Protein AF-A0A971A4J7-F1 (afdb_monomer_lite)

Structure (mmCIF, N/CA/C/O backbone):
data_AF-A0A971A4J7-F1
#
_entry.id   AF-A0A971A4J7-F1
#
loop_
_atom_site.group_PDB
_atom_site.id
_atom_site.type_symbol
_atom_site.label_atom_id
_atom_site.label_alt_id
_atom_site.label_comp_id
_atom_site.label_asym_id
_atom_site.label_entity_id
_atom_site.label_seq_id
_atom_site.pdbx_PDB_ins_code
_atom_site.Cartn_x
_atom_site.Cartn_y
_atom_site.Cartn_z
_atom_site.occupancy
_atom_site.B_iso_or_equiv
_atom_site.auth_seq_id
_atom_site.auth_comp_id
_atom_site.auth_asym_id
_atom_site.auth_atom_id
_atom_site.pdbx_PDB_model_num
ATOM 1 N N . MET A 1 1 ? 40.763 -2.034 2.999 1.00 44.38 1 MET A N 1
ATOM 2 C CA . MET A 1 1 ? 39.619 -1.425 2.289 1.00 44.38 1 MET A CA 1
ATOM 3 C C . MET A 1 1 ? 39.102 -2.461 1.303 1.00 44.38 1 MET A C 1
ATOM 5 O O . MET A 1 1 ? 39.828 -2.788 0.377 1.00 44.38 1 MET A O 1
ATOM 9 N N . LYS A 1 2 ? 37.954 -3.100 1.571 1.00 48.53 2 LYS A N 1
ATOM 10 C CA . LYS A 1 2 ? 37.383 -4.093 0.647 1.00 48.53 2 LYS A CA 1
ATOM 11 C C . LYS A 1 2 ? 36.637 -3.332 -0.448 1.00 48.53 2 LYS A C 1
ATOM 13 O O . LYS A 1 2 ? 35.704 -2.597 -0.141 1.00 48.53 2 LYS A O 1
ATOM 18 N N . THR A 1 3 ? 37.076 -3.459 -1.692 1.00 52.94 3 THR A N 1
ATOM 19 C CA . THR A 1 3 ? 36.350 -2.955 -2.859 1.00 52.94 3 THR A CA 1
ATOM 20 C C . THR A 1 3 ? 35.147 -3.863 -3.077 1.00 52.94 3 THR A C 1
ATOM 22 O O . THR A 1 3 ? 35.302 -5.008 -3.495 1.00 52.94 3 THR A O 1
ATOM 25 N N . HIS A 1 4 ? 33.954 -3.395 -2.721 1.00 63.38 4 HIS A N 1
ATOM 26 C CA . HIS A 1 4 ? 32.728 -4.059 -3.144 1.00 63.38 4 HIS A CA 1
ATOM 27 C C . HIS A 1 4 ? 32.585 -3.825 -4.646 1.00 63.38 4 HIS A C 1
ATOM 29 O O . HIS A 1 4 ? 32.470 -2.675 -5.070 1.00 63.38 4 HIS A O 1
ATOM 35 N N . GLU A 1 5 ? 32.628 -4.891 -5.448 1.00 65.25 5 GLU A N 1
ATOM 36 C CA . GLU A 1 5 ? 32.172 -4.802 -6.832 1.00 65.25 5 GLU A CA 1
ATOM 37 C C . GLU A 1 5 ? 30.749 -4.245 -6.828 1.00 65.25 5 GLU A C 1
ATOM 39 O O . GLU A 1 5 ? 29.865 -4.737 -6.120 1.00 65.25 5 GLU A O 1
ATOM 44 N N . SER A 1 6 ? 30.549 -3.158 -7.567 1.00 67.00 6 SER A N 1
ATOM 45 C CA . SER A 1 6 ? 29.284 -2.442 -7.636 1.00 67.00 6 SER A CA 1
ATOM 46 C C . SER A 1 6 ? 28.300 -3.207 -8.522 1.00 67.00 6 SER A C 1
ATOM 48 O O . SER A 1 6 ? 27.976 -2.770 -9.627 1.00 67.00 6 SER A O 1
ATOM 50 N N . ASN A 1 7 ? 27.818 -4.351 -8.029 1.00 84.12 7 ASN A N 1
ATOM 51 C CA . ASN A 1 7 ? 26.715 -5.117 -8.608 1.00 84.12 7 ASN A CA 1
ATOM 52 C C . ASN A 1 7 ? 25.401 -4.372 -8.379 1.00 84.12 7 ASN A C 1
ATOM 54 O O . ASN A 1 7 ? 24.591 -4.713 -7.518 1.00 84.12 7 ASN A O 1
ATOM 58 N N . THR A 1 8 ? 25.223 -3.288 -9.126 1.00 91.06 8 THR A N 1
ATOM 59 C CA . THR A 1 8 ? 23.986 -2.512 -9.101 1.00 91.06 8 THR A CA 1
ATOM 60 C C . THR A 1 8 ? 22.925 -3.190 -9.974 1.00 91.06 8 THR A C 1
ATOM 62 O O . THR A 1 8 ? 23.270 -3.809 -10.988 1.00 91.06 8 THR A O 1
ATOM 65 N N . PRO A 1 9 ? 21.627 -3.041 -9.652 1.00 94.38 9 PRO A N 1
ATOM 66 C CA . PRO A 1 9 ? 20.548 -3.531 -10.509 1.00 94.38 9 PRO A CA 1
ATOM 67 C C . PRO A 1 9 ? 20.663 -3.018 -11.951 1.00 94.38 9 PRO A C 1
ATOM 69 O O . PRO A 1 9 ? 20.483 -3.787 -12.891 1.00 94.38 9 PRO A O 1
ATOM 72 N N . ALA A 1 10 ? 21.061 -1.751 -12.122 1.00 94.56 10 ALA A N 1
ATOM 73 C CA . ALA A 1 10 ? 21.267 -1.134 -13.430 1.00 94.56 10 ALA A CA 1
ATOM 74 C C . ALA A 1 10 ? 22.386 -1.813 -14.240 1.00 94.56 10 ALA A C 1
ATOM 76 O O . ALA A 1 10 ? 22.192 -2.092 -15.421 1.00 94.56 10 ALA A O 1
ATOM 77 N N . ALA A 1 11 ? 23.523 -2.145 -13.610 1.00 94.50 11 ALA A N 1
ATOM 78 C CA . ALA A 1 11 ? 24.608 -2.889 -14.262 1.00 94.50 11 ALA A CA 1
ATOM 79 C C . ALA A 1 11 ? 24.180 -4.306 -14.694 1.00 94.50 11 ALA A C 1
ATOM 81 O O . ALA A 1 11 ? 24.742 -4.861 -15.632 1.00 94.50 11 ALA A O 1
ATOM 82 N N . SER A 1 12 ? 23.157 -4.864 -14.040 1.00 94.31 12 SER A N 1
ATOM 83 C CA . SER A 1 12 ? 22.552 -6.161 -14.370 1.00 94.31 12 SER A CA 1
ATOM 84 C C . SER A 1 12 ? 21.332 -6.053 -15.305 1.00 94.31 12 SER A C 1
ATOM 86 O O . SER A 1 12 ? 20.642 -7.044 -15.523 1.00 94.31 12 SER A O 1
ATOM 88 N N . GLY A 1 13 ? 21.032 -4.866 -15.853 1.00 96.00 13 GLY A N 1
ATOM 89 C CA . GLY A 1 13 ? 19.923 -4.642 -16.794 1.00 96.00 13 GLY A CA 1
ATOM 90 C C . GLY A 1 13 ? 18.533 -4.482 -16.159 1.00 96.00 13 GLY A C 1
ATOM 91 O O . GLY A 1 13 ? 17.543 -4.343 -16.880 1.00 96.00 13 GLY A O 1
ATOM 92 N N . PHE A 1 14 ? 18.434 -4.463 -14.829 1.00 96.50 14 PHE A N 1
ATOM 93 C CA . PHE A 1 14 ? 17.175 -4.230 -14.121 1.00 96.50 14 PHE A CA 1
ATOM 94 C C . PHE A 1 14 ? 16.870 -2.736 -13.983 1.00 96.50 14 PHE A C 1
ATOM 96 O O . PHE A 1 14 ? 17.761 -1.889 -13.908 1.00 96.50 14 PHE A O 1
ATOM 103 N N . ARG A 1 15 ? 15.576 -2.423 -13.890 1.00 96.81 15 ARG A N 1
ATOM 104 C CA . ARG A 1 15 ? 15.054 -1.087 -13.586 1.00 96.81 15 ARG A CA 1
ATOM 105 C C . ARG A 1 15 ? 13.846 -1.205 -12.663 1.00 96.81 15 ARG A C 1
ATOM 107 O O . ARG A 1 15 ? 13.144 -2.213 -12.708 1.00 96.81 15 ARG A O 1
ATOM 114 N N . MET A 1 16 ? 13.595 -0.169 -11.871 1.00 96.94 16 MET A N 1
ATOM 115 C CA . MET A 1 16 ? 12.308 -0.012 -11.199 1.00 96.94 16 MET A CA 1
ATOM 116 C C . MET A 1 16 ? 11.301 0.486 -12.247 1.00 96.94 16 MET A C 1
ATOM 118 O O . MET A 1 16 ? 11.559 1.535 -12.846 1.00 96.94 16 MET A O 1
ATOM 122 N N . PRO A 1 17 ? 10.231 -0.270 -12.548 1.00 97.69 17 PRO A N 1
ATOM 123 C CA . PRO A 1 17 ? 9.199 0.193 -13.467 1.00 97.69 17 PRO A CA 1
ATOM 124 C C . PRO A 1 17 ? 8.455 1.386 -12.865 1.00 97.69 17 PRO A C 1
ATOM 126 O O . PRO A 1 17 ? 8.528 1.638 -11.658 1.00 97.69 17 PRO A O 1
ATOM 129 N N . ALA A 1 18 ? 7.750 2.126 -13.712 1.00 97.94 18 ALA A N 1
ATOM 130 C CA . ALA A 1 18 ? 6.904 3.197 -13.219 1.00 97.94 18 ALA A CA 1
ATOM 131 C C . ALA A 1 18 ? 5.675 2.618 -12.508 1.00 97.94 18 ALA A C 1
ATOM 133 O O . ALA A 1 18 ? 5.195 1.546 -12.862 1.00 97.94 18 ALA A O 1
ATOM 134 N N . GLU A 1 19 ? 5.123 3.350 -11.543 1.00 97.62 19 GLU A N 1
ATOM 135 C CA . GLU A 1 19 ? 3.947 2.905 -10.776 1.00 97.62 19 GLU A CA 1
ATOM 136 C C . GLU A 1 19 ? 2.676 2.747 -11.637 1.00 97.62 19 GLU A C 1
ATOM 138 O O . GLU A 1 19 ? 1.716 2.103 -11.232 1.00 97.62 19 G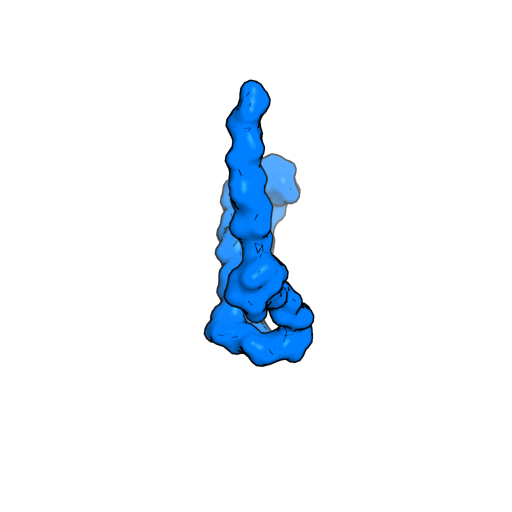LU A O 1
ATOM 143 N N . TRP A 1 20 ? 2.646 3.331 -12.836 1.00 97.12 20 TRP A N 1
ATOM 144 C CA . TRP A 1 20 ? 1.536 3.176 -13.782 1.00 97.12 20 TRP A CA 1
ATOM 145 C C . TRP A 1 20 ? 1.723 2.015 -14.768 1.00 97.12 20 TRP A C 1
ATOM 147 O O . TRP A 1 20 ? 0.822 1.754 -15.569 1.00 97.12 20 TRP A O 1
ATOM 157 N N . ASP A 1 21 ? 2.875 1.337 -14.754 1.00 98.06 21 ASP A N 1
ATOM 158 C CA . ASP A 1 21 ? 3.061 0.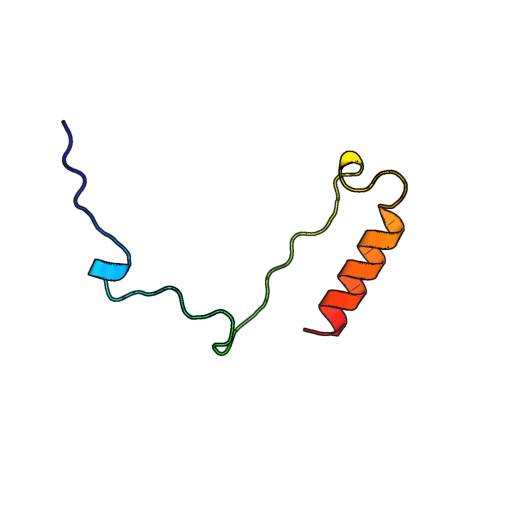123 -15.546 1.00 98.06 21 ASP A CA 1
ATOM 159 C C . ASP A 1 21 ? 2.197 -1.015 -14.975 1.00 98.06 21 ASP A C 1
ATOM 161 O O . ASP A 1 21 ? 1.762 -1.001 -13.824 1.00 98.06 21 ASP A O 1
ATOM 165 N N . LYS A 1 22 ? 1.915 -2.036 -15.790 1.00 97.31 22 LYS A N 1
ATOM 166 C CA . LYS A 1 22 ? 1.068 -3.157 -15.365 1.00 97.31 22 LYS A CA 1
ATOM 167 C C . LYS A 1 22 ? 1.681 -3.883 -14.159 1.00 97.31 22 LYS A C 1
ATOM 169 O O . LYS A 1 22 ? 2.742 -4.492 -14.277 1.00 97.31 22 LYS A O 1
ATOM 174 N N . HIS A 1 23 ? 0.960 -3.893 -13.042 1.00 96.75 23 HIS A N 1
ATOM 175 C CA . HIS A 1 23 ? 1.329 -4.638 -11.840 1.00 96.75 23 HIS A CA 1
ATOM 176 C C . HIS A 1 23 ? 0.803 -6.080 -11.868 1.00 96.75 23 HIS A C 1
ATOM 178 O O . HIS A 1 23 ? -0.273 -6.354 -12.399 1.00 96.75 23 HIS A O 1
ATOM 184 N N . GLU A 1 24 ? 1.562 -7.005 -11.275 1.00 97.75 24 GLU A N 1
ATOM 185 C CA . GLU A 1 24 ? 1.115 -8.384 -11.026 1.00 97.75 24 GLU A CA 1
ATOM 186 C C . GLU A 1 24 ? 0.245 -8.476 -9.764 1.00 97.75 24 GLU A C 1
ATOM 188 O O . GLU A 1 24 ? -0.731 -9.220 -9.732 1.00 97.75 24 GLU A O 1
ATOM 193 N N . ALA A 1 25 ? 0.589 -7.699 -8.735 1.00 96.62 25 ALA A N 1
ATOM 194 C CA . ALA A 1 25 ? -0.122 -7.646 -7.465 1.00 96.62 25 ALA A CA 1
ATOM 195 C C . ALA A 1 25 ? 0.199 -6.347 -6.709 1.00 96.62 25 ALA A C 1
ATOM 197 O O . ALA A 1 25 ? 1.177 -5.659 -7.010 1.00 96.62 25 ALA A O 1
ATOM 198 N N . THR A 1 26 ? -0.588 -6.056 -5.672 1.00 95.75 26 THR A N 1
ATOM 199 C CA . THR A 1 26 ? -0.342 -4.967 -4.719 1.00 95.75 26 THR A CA 1
ATOM 200 C C . THR A 1 26 ? -0.181 -5.540 -3.316 1.00 95.75 26 THR A C 1
ATOM 202 O O . THR A 1 26 ? -1.022 -6.303 -2.844 1.00 95.75 26 THR A O 1
ATOM 205 N N . TRP A 1 27 ? 0.898 -5.160 -2.634 1.00 96.56 27 TRP A N 1
ATOM 206 C CA . TRP A 1 27 ? 1.166 -5.558 -1.253 1.00 96.56 27 TRP A CA 1
ATOM 207 C C . TRP A 1 27 ? 0.707 -4.459 -0.294 1.00 96.56 27 TRP A C 1
ATOM 209 O O . TRP A 1 27 ? 1.008 -3.287 -0.504 1.00 96.56 27 TRP A O 1
ATOM 219 N N . LEU A 1 28 ? 0.006 -4.837 0.777 1.00 96.25 28 LEU A N 1
ATOM 220 C CA . LEU A 1 28 ? -0.482 -3.917 1.808 1.00 96.25 28 LEU A CA 1
ATOM 221 C C . LEU A 1 28 ? -0.096 -4.421 3.201 1.00 96.25 28 LEU A C 1
ATOM 223 O O . LEU A 1 28 ? -0.288 -5.593 3.523 1.00 96.25 28 LEU A O 1
ATOM 227 N N . GLY A 1 29 ? 0.421 -3.528 4.045 1.00 96.31 29 GLY A N 1
ATOM 228 C CA . GLY A 1 29 ? 0.699 -3.824 5.452 1.00 96.31 29 GLY A CA 1
ATOM 229 C C . GLY A 1 29 ? -0.549 -3.642 6.314 1.00 96.31 29 GLY A C 1
ATOM 230 O O . GLY A 1 29 ? -1.175 -2.589 6.270 1.00 96.31 29 GLY A O 1
ATOM 231 N N . TRP A 1 30 ? -0.917 -4.638 7.123 1.00 96.81 30 TRP A N 1
ATOM 232 C CA . TRP A 1 30 ? -2.112 -4.538 7.967 1.00 96.81 30 TRP A CA 1
ATOM 233 C C . TRP A 1 30 ? -1.908 -3.543 9.126 1.00 96.81 30 TRP A C 1
ATOM 235 O O . TRP A 1 30 ? -0.949 -3.697 9.897 1.00 96.81 30 TRP A O 1
ATOM 245 N N . PRO A 1 31 ? -2.793 -2.544 9.310 1.00 97.12 31 PRO A N 1
ATOM 246 C CA . PRO A 1 31 ? -2.646 -1.567 10.379 1.00 97.12 31 PRO A CA 1
ATOM 247 C C . PRO A 1 31 ? -2.954 -2.240 11.715 1.00 97.12 31 PRO A C 1
ATOM 249 O O . PRO A 1 31 ? -4.071 -2.673 11.965 1.00 97.12 31 PRO A O 1
ATOM 252 N N . HIS A 1 32 ? -1.967 -2.359 12.593 1.00 96.19 32 HIS A N 1
ATOM 253 C CA . HIS A 1 32 ? -2.122 -3.079 13.864 1.00 96.19 32 HIS A CA 1
ATOM 254 C C . HIS A 1 32 ? -1.678 -2.258 15.075 1.00 96.19 32 HIS A C 1
ATOM 256 O O . HIS A 1 32 ? -2.154 -2.494 16.187 1.00 96.19 32 HIS A O 1
ATOM 262 N N . ASN A 1 33 ? -0.805 -1.271 14.878 1.00 96.44 33 ASN A N 1
ATOM 263 C CA . ASN A 1 33 ? -0.306 -0.444 15.962 1.00 96.44 33 ASN A CA 1
ATOM 264 C C . ASN A 1 33 ? -1.339 0.613 16.390 1.00 96.44 33 ASN A C 1
ATOM 266 O O . ASN A 1 33 ? -1.719 1.492 15.622 1.00 96.44 33 ASN A O 1
ATOM 270 N N . ARG A 1 34 ? -1.787 0.554 17.648 1.00 96.00 34 ARG A N 1
ATOM 271 C CA . ARG A 1 34 ? -2.810 1.465 18.188 1.00 96.00 34 ARG A CA 1
ATOM 272 C C . ARG A 1 34 ? -2.323 2.906 18.334 1.00 96.00 34 ARG A C 1
ATOM 274 O O . ARG A 1 34 ? -3.161 3.803 18.299 1.00 96.00 34 ARG A O 1
ATOM 281 N N . THR A 1 35 ? -1.020 3.138 18.509 1.00 97.50 35 THR A N 1
ATOM 282 C CA . THR A 1 35 ? -0.481 4.500 18.681 1.00 97.50 35 THR A CA 1
ATOM 283 C C . THR A 1 35 ? -0.527 5.303 17.391 1.00 97.50 35 THR A C 1
ATOM 285 O O . THR A 1 35 ? -0.687 6.517 17.444 1.00 97.50 35 THR A O 1
ATOM 288 N N . ASP A 1 36 ? -0.460 4.623 16.247 1.00 96.25 36 ASP A N 1
ATOM 289 C CA . ASP A 1 36 ? -0.575 5.249 14.927 1.00 96.25 36 ASP A CA 1
ATOM 290 C C . ASP A 1 36 ? -2.042 5.599 14.614 1.00 96.25 36 ASP A C 1
ATOM 292 O O . ASP A 1 36 ? -2.327 6.507 13.835 1.00 96.25 36 ASP A O 1
ATOM 296 N N . TRP A 1 37 ? -2.986 4.920 15.287 1.00 94.81 37 TRP A N 1
ATOM 297 C CA . TRP A 1 37 ? -4.435 5.078 15.115 1.00 94.81 37 TRP A CA 1
ATOM 298 C C . TRP A 1 37 ? -5.191 5.294 16.446 1.00 94.81 37 TRP A C 1
ATOM 300 O O . TRP A 1 37 ? -6.076 4.490 16.781 1.00 94.81 37 TRP A O 1
ATOM 310 N N . PRO A 1 38 ? -4.913 6.365 17.222 1.00 96.94 38 PRO A N 1
ATOM 311 C CA . PRO A 1 38 ? -5.540 6.577 18.527 1.00 96.94 38 PRO A CA 1
ATOM 312 C C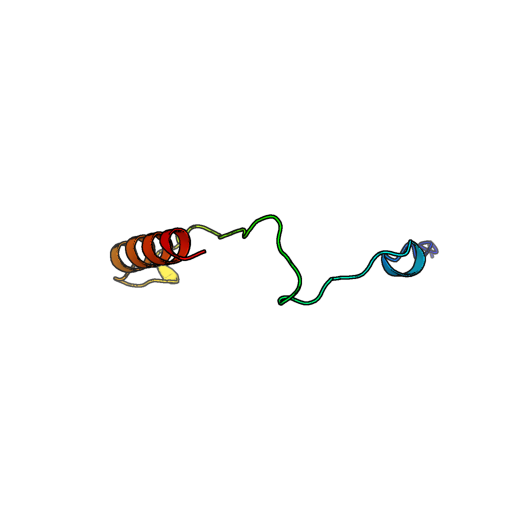 . PRO A 1 38 ? -7.068 6.657 18.422 1.00 96.94 38 PRO A C 1
ATOM 314 O O . PRO A 1 38 ? -7.616 7.503 17.717 1.00 96.94 38 PRO A O 1
ATOM 317 N N . GLY A 1 39 ? -7.763 5.733 19.092 1.00 97.00 39 GLY A N 1
ATOM 318 C CA . GLY A 1 39 ? -9.227 5.623 19.047 1.00 97.00 39 GLY A CA 1
ATOM 319 C C . GLY A 1 39 ? -9.810 5.181 17.694 1.00 97.00 39 GLY A C 1
ATOM 320 O O . GLY A 1 39 ? -11.026 5.186 17.535 1.00 97.00 39 GLY A O 1
ATOM 321 N N . LYS A 1 40 ? -8.973 4.798 16.718 1.00 97.56 40 LYS A N 1
ATOM 322 C CA . LYS A 1 40 ? -9.381 4.556 15.319 1.00 97.56 40 LYS A CA 1
ATOM 323 C C . LYS A 1 40 ? -8.968 3.193 14.759 1.00 97.56 40 LYS A C 1
ATOM 325 O O . LYS A 1 40 ? -9.124 2.970 13.563 1.00 97.56 40 LYS A O 1
ATOM 330 N N . ILE A 1 41 ? -8.499 2.264 15.598 1.00 97.56 41 ILE A N 1
ATOM 331 C CA . ILE A 1 41 ? -8.010 0.959 15.123 1.00 97.56 41 ILE A CA 1
ATOM 332 C C . ILE A 1 41 ? -9.088 0.139 14.384 1.00 97.56 41 ILE A C 1
ATOM 334 O O . ILE A 1 41 ? -8.812 -0.450 13.348 1.00 97.56 41 ILE A O 1
ATOM 338 N N . ALA A 1 42 ? -10.337 0.158 14.859 1.00 96.56 42 ALA A N 1
ATOM 339 C CA . ALA A 1 42 ? -11.433 -0.545 14.191 1.00 96.56 42 ALA A CA 1
ATOM 340 C C . ALA A 1 42 ? -11.850 0.131 12.864 1.00 96.56 42 ALA A C 1
ATOM 342 O O . ALA A 1 42 ? -11.930 -0.562 11.849 1.00 96.56 42 ALA A O 1
ATOM 343 N N . PRO A 1 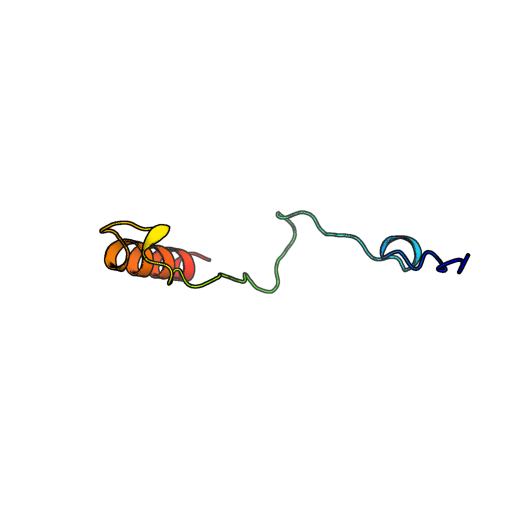43 ? -12.046 1.467 12.809 1.00 98.00 43 PRO A N 1
ATOM 344 C CA . PRO A 1 43 ? -12.262 2.164 11.543 1.00 98.00 43 PRO A CA 1
ATOM 345 C C . PRO A 1 43 ? -11.173 1.917 10.494 1.00 98.00 43 PRO A C 1
ATOM 347 O O . PRO A 1 43 ? -11.502 1.690 9.332 1.00 98.00 43 PRO A O 1
ATOM 350 N N . ILE A 1 44 ? -9.887 1.925 10.871 1.00 98.00 44 ILE A N 1
ATOM 351 C CA . ILE A 1 44 ? -8.816 1.750 9.880 1.00 98.00 44 ILE A CA 1
ATOM 352 C C . ILE A 1 44 ? -8.767 0.327 9.313 1.00 98.00 44 ILE A C 1
ATOM 354 O O . ILE A 1 44 ? -8.518 0.167 8.121 1.00 98.00 44 ILE A O 1
ATOM 358 N N . HIS A 1 45 ? -9.085 -0.700 10.112 1.00 97.81 45 HIS A N 1
ATOM 359 C CA . HIS A 1 45 ? -9.262 -2.066 9.598 1.00 97.81 45 HIS A CA 1
ATOM 360 C C . HIS A 1 45 ? -10.349 -2.130 8.527 1.00 97.81 45 HIS A C 1
ATOM 362 O O . HIS A 1 45 ? -10.151 -2.755 7.486 1.00 97.81 45 HIS A O 1
ATOM 368 N N . TRP A 1 46 ? -11.476 -1.449 8.750 1.00 98.12 46 TRP A N 1
ATOM 369 C CA . TRP A 1 46 ? -12.556 -1.393 7.767 1.00 98.12 46 TRP A CA 1
ATOM 370 C C . TRP A 1 46 ? -12.123 -0.679 6.479 1.00 98.12 46 TRP A C 1
ATOM 372 O O . TRP A 1 46 ? -12.360 -1.201 5.389 1.00 98.12 46 TRP A O 1
ATOM 382 N N . VAL A 1 47 ? -11.420 0.455 6.595 1.00 97.62 47 VAL A N 1
ATOM 383 C CA . VAL A 1 47 ? -10.892 1.206 5.440 1.00 97.62 47 VAL A CA 1
ATOM 384 C C . VAL A 1 47 ? -9.894 0.372 4.635 1.00 97.62 47 VAL A C 1
ATOM 386 O O . VAL A 1 47 ? -9.994 0.335 3.414 1.00 97.62 47 VAL A O 1
ATOM 389 N N . TYR A 1 48 ? -8.970 -0.346 5.279 1.00 97.75 48 TYR A N 1
ATOM 390 C CA . TYR A 1 48 ? -8.058 -1.248 4.562 1.00 97.75 48 TYR A CA 1
ATOM 391 C C . TYR A 1 48 ? -8.813 -2.368 3.837 1.00 97.75 48 TYR A C 1
ATOM 393 O O . TYR A 1 48 ? -8.455 -2.722 2.717 1.00 97.75 48 TYR A O 1
ATOM 401 N N . GLY A 1 49 ? -9.899 -2.876 4.427 1.00 97.69 49 GLY A N 1
ATOM 402 C CA . GLY A 1 49 ? -10.802 -3.803 3.746 1.00 97.69 49 GLY A CA 1
ATOM 403 C C . GLY A 1 49 ? -11.469 -3.197 2.504 1.00 97.69 49 GLY A C 1
ATOM 404 O O . GLY A 1 49 ? -11.611 -3.887 1.498 1.00 97.69 49 GLY A O 1
ATOM 405 N N . GLU A 1 50 ? -11.858 -1.920 2.548 1.00 98.19 50 GLU A N 1
ATOM 406 C CA . GLU A 1 50 ? -12.381 -1.199 1.376 1.00 98.19 50 GLU A CA 1
ATOM 407 C C . GLU A 1 50 ? -11.311 -0.989 0.300 1.00 98.19 50 GLU A C 1
ATOM 409 O O . GLU A 1 50 ? -11.616 -1.145 -0.878 1.00 98.19 50 GLU A O 1
ATOM 414 N N . ILE A 1 51 ? -10.061 -0.697 0.680 1.00 97.88 51 ILE A N 1
ATOM 415 C CA . ILE A 1 51 ? -8.947 -0.582 -0.274 1.00 97.88 51 ILE A CA 1
ATOM 416 C C . ILE A 1 51 ? -8.784 -1.905 -1.025 1.00 97.88 51 ILE A C 1
ATOM 418 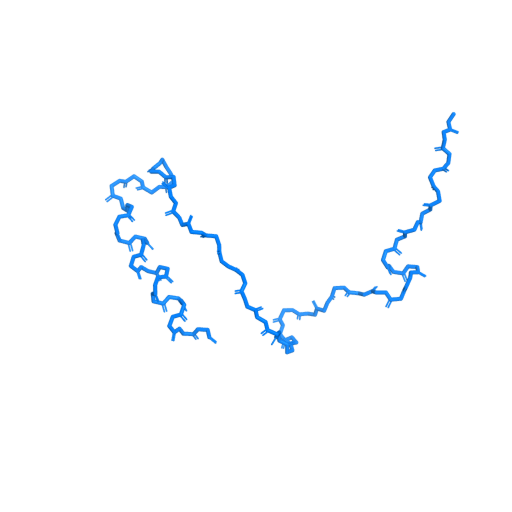O O . ILE A 1 51 ? -8.841 -1.904 -2.247 1.00 97.88 51 ILE A O 1
ATOM 422 N N . VAL A 1 52 ? -8.689 -3.035 -0.311 1.00 97.19 52 VAL A N 1
ATOM 423 C CA . VAL A 1 52 ? -8.544 -4.377 -0.914 1.00 97.19 52 VAL A CA 1
ATOM 424 C C . VAL A 1 52 ? -9.693 -4.726 -1.866 1.00 97.19 52 VAL A C 1
ATOM 426 O O . VAL A 1 52 ? -9.471 -5.417 -2.850 1.00 97.19 52 VAL A O 1
ATOM 429 N N . ARG A 1 53 ? -10.916 -4.236 -1.621 1.00 97.31 53 ARG A N 1
ATOM 430 C CA . ARG A 1 53 ? -12.058 -4.443 -2.531 1.00 97.31 53 ARG A CA 1
ATOM 431 C C . ARG A 1 53 ? -11.941 -3.698 -3.867 1.00 97.31 53 ARG A C 1
ATOM 433 O O . ARG A 1 53 ? -12.726 -3.989 -4.767 1.00 97.31 53 ARG A O 1
ATOM 440 N N . LYS A 1 54 ? -11.064 -2.696 -3.967 1.00 95.50 54 LYS A N 1
ATOM 441 C CA . LYS A 1 54 ? -11.003 -1.752 -5.096 1.00 95.50 54 LYS A CA 1
ATOM 442 C C . LYS A 1 54 ? -9.724 -1.829 -5.930 1.00 95.50 54 LYS A C 1
ATOM 444 O O . LYS A 1 54 ? -9.668 -1.148 -6.952 1.00 95.50 54 LYS A O 1
ATOM 449 N N . ILE A 1 55 ? -8.733 -2.595 -5.485 1.00 87.69 55 ILE A N 1
ATOM 450 C CA . ILE A 1 55 ? -7.520 -2.927 -6.251 1.00 87.69 55 ILE A CA 1
ATOM 451 C C . ILE A 1 55 ? -7.806 -4.145 -7.121 1.00 87.69 55 ILE A C 1
ATOM 453 O O . ILE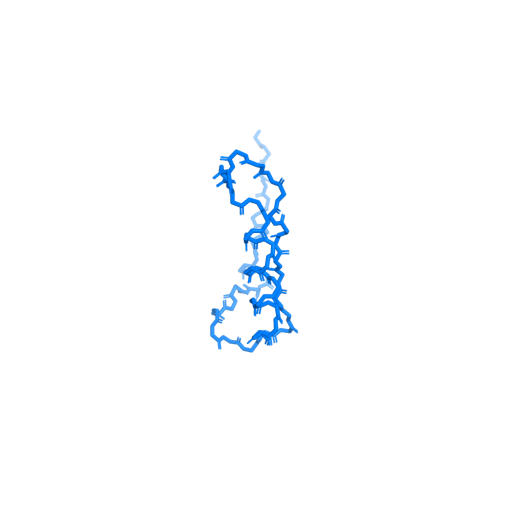 A 1 55 ? -7.375 -4.128 -8.291 1.00 87.69 55 ILE A O 1
#

Secondary structure (DSSP, 8-state):
--------TTTTT--PPPTTSPPS---------TTTSTTTHHHHHHHHHHHHTT-

Sequence (55 aa):
MKTHESNTPAASGFRMPAEWDKHEATWLGWPHNRTDWPGKIAPIHWVYGEIVRKI

Radius of gyration: 19.1 Å; chains: 1; bounding box: 52×15×36 Å

pLDDT: mean 91.96, std 12.82, range [44.38, 98.19]

Foldseek 3Di:
DDDDDPPDCVVVVDDDDDPPPDDPDDDDDQDDDCVVPPVCNVVVNVVVVVVVVPD